Protein AF-A0A960MLE1-F1 (afdb_monomer_lite)

Sequence (54 aa):
PHLAEECWELLGRSEALTFAPYPKADPQLLVEDTVTYVVQVNGKFRGTWEGVAG

Radius of gyration: 2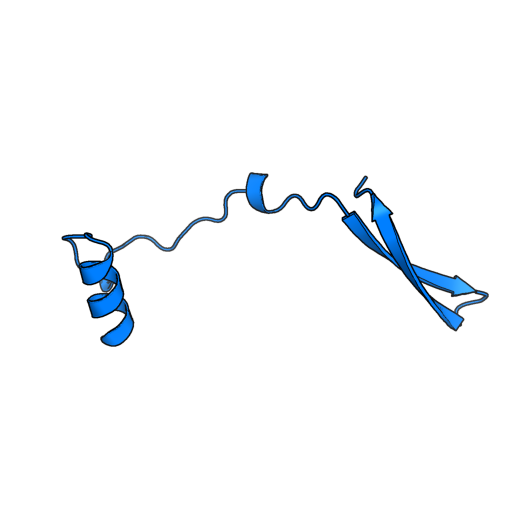0.85 Å; chains: 1; bounding box: 40×18×50 Å

Foldseek 3Di:
DVVVQVVCVVVVDDDGPVPDDDDDDDVVVVDDQWDKDFDDDPNHTDDIDIDGDD

Structure (mmCIF, N/CA/C/O backbone):
data_AF-A0A960MLE1-F1
#
_entry.id   AF-A0A960MLE1-F1
#
loop_
_atom_site.group_PDB
_atom_site.id
_atom_site.type_symbol
_atom_site.label_atom_id
_atom_site.label_alt_id
_atom_site.label_comp_id
_atom_site.label_asym_id
_atom_site.label_entity_id
_atom_site.label_seq_id
_atom_site.pdbx_PDB_ins_code
_atom_site.Cartn_x
_atom_site.Cartn_y
_atom_site.Cartn_z
_atom_site.occupancy
_atom_site.B_iso_or_equiv
_atom_site.auth_seq_id
_atom_site.auth_comp_id
_atom_site.auth_asym_id
_atom_site.auth_atom_id
_atom_site.pdbx_PDB_model_num
ATOM 1 N N . PRO A 1 1 ? 17.395 -3.967 -5.825 1.00 86.75 1 PRO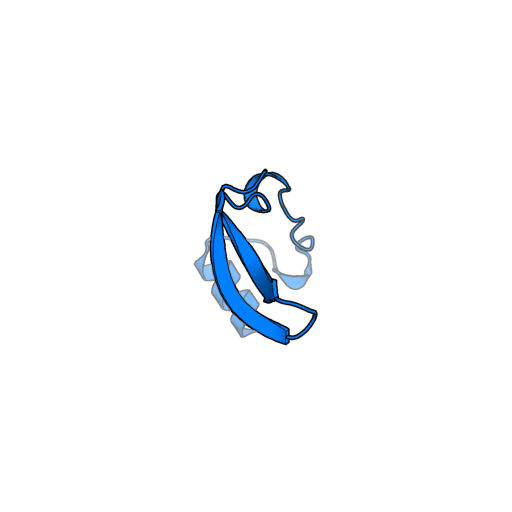 A N 1
ATOM 2 C CA . PRO A 1 1 ? 17.281 -3.541 -7.242 1.00 86.75 1 PRO A CA 1
ATOM 3 C C . PRO A 1 1 ? 17.441 -4.727 -8.199 1.00 86.75 1 PRO A C 1
ATOM 5 O O . PRO A 1 1 ? 16.490 -5.023 -8.899 1.00 86.75 1 PRO A O 1
ATOM 8 N N . HIS A 1 2 ? 18.561 -5.461 -8.148 1.00 95.75 2 HIS A N 1
ATOM 9 C CA . HIS A 1 2 ? 18.841 -6.570 -9.077 1.00 95.75 2 HIS A CA 1
ATOM 10 C C . HIS A 1 2 ? 17.752 -7.653 -9.090 1.00 95.75 2 HIS A C 1
ATOM 12 O O . HIS A 1 2 ? 17.194 -7.925 -10.136 1.00 95.75 2 HIS A O 1
ATOM 18 N N . LEU A 1 3 ? 17.345 -8.181 -7.926 1.00 97.12 3 LEU A N 1
ATOM 19 C CA . LEU A 1 3 ? 16.262 -9.178 -7.866 1.00 97.12 3 LEU A CA 1
ATOM 20 C C . LEU A 1 3 ? 14.949 -8.678 -8.495 1.00 97.12 3 LEU A C 1
ATOM 22 O O . LEU A 1 3 ? 14.232 -9.450 -9.116 1.00 97.12 3 LEU A O 1
ATOM 26 N N . ALA A 1 4 ? 14.631 -7.394 -8.328 1.00 96.38 4 ALA A N 1
ATOM 27 C CA . ALA A 1 4 ? 13.422 -6.825 -8.906 1.00 96.38 4 ALA A CA 1
ATOM 28 C C . ALA A 1 4 ? 13.518 -6.711 -10.439 1.00 96.38 4 ALA A C 1
ATOM 30 O O . ALA A 1 4 ? 12.512 -6.939 -11.096 1.00 96.38 4 ALA A O 1
ATOM 31 N N . GLU A 1 5 ? 14.704 -6.419 -10.991 1.00 97.44 5 GLU A N 1
ATOM 32 C CA . GLU A 1 5 ? 14.974 -6.447 -12.441 1.00 97.44 5 GLU A CA 1
ATOM 33 C C . GLU A 1 5 ? 14.836 -7.874 -12.998 1.00 97.44 5 GLU A C 1
ATOM 35 O O . GLU A 1 5 ? 14.086 -8.087 -13.943 1.00 97.44 5 GLU A O 1
ATOM 40 N N . GLU A 1 6 ? 15.431 -8.881 -12.349 1.00 97.38 6 GLU A N 1
ATOM 41 C CA . GLU A 1 6 ? 15.288 -10.287 -12.771 1.00 97.38 6 GLU A CA 1
ATOM 42 C C . GLU A 1 6 ? 13.814 -10.730 -12.764 1.00 97.38 6 GLU A C 1
ATOM 44 O O . GLU A 1 6 ? 13.310 -11.321 -13.717 1.00 97.38 6 GLU A O 1
ATOM 49 N N . CYS A 1 7 ? 13.071 -10.402 -11.699 1.00 97.44 7 CYS A N 1
ATOM 50 C CA . CYS A 1 7 ? 11.633 -10.666 -11.632 1.00 97.44 7 CYS A CA 1
ATOM 51 C C . CYS A 1 7 ? 10.850 -9.930 -12.728 1.00 97.44 7 CYS A C 1
ATOM 53 O O . CYS A 1 7 ? 9.871 -10.464 -13.243 1.00 97.44 7 CYS A O 1
ATOM 55 N N . TRP A 1 8 ? 11.253 -8.711 -13.074 1.00 96.50 8 TRP A N 1
ATOM 56 C CA . TRP A 1 8 ? 10.619 -7.903 -14.109 1.00 96.50 8 TRP A CA 1
ATOM 57 C C . TRP A 1 8 ? 10.794 -8.506 -15.505 1.00 96.50 8 TRP A C 1
ATOM 59 O O . TRP A 1 8 ? 9.818 -8.602 -16.254 1.00 96.50 8 TRP A O 1
ATOM 69 N N . GLU A 1 9 ? 11.996 -8.995 -15.811 1.00 96.56 9 GLU A N 1
ATOM 70 C CA . GLU A 1 9 ? 12.294 -9.732 -17.041 1.00 96.56 9 GLU A CA 1
ATOM 71 C C . GLU A 1 9 ? 11.529 -11.061 -17.104 1.00 96.56 9 GLU A C 1
ATOM 73 O O . GLU A 1 9 ? 10.916 -11.374 -18.126 1.00 96.56 9 GLU A O 1
ATOM 78 N N . LEU A 1 10 ? 11.467 -11.813 -15.997 1.00 97.44 10 LEU A N 1
ATOM 79 C CA . LEU A 1 10 ? 10.689 -13.059 -15.906 1.00 97.44 10 LEU A CA 1
ATOM 80 C C . LEU A 1 10 ? 9.185 -12.846 -16.136 1.00 97.44 10 LEU A C 1
ATOM 82 O O . LEU A 1 10 ? 8.505 -13.740 -16.637 1.00 97.44 10 LEU A O 1
ATOM 86 N N . LEU A 1 11 ? 8.662 -11.662 -15.807 1.00 96.75 11 LEU A N 1
ATOM 87 C CA . LEU A 1 11 ? 7.286 -11.251 -16.107 1.00 96.75 11 LEU A CA 1
ATOM 88 C C . LEU A 1 11 ? 7.088 -10.817 -17.574 1.00 96.75 11 LEU A C 1
ATOM 90 O O . LEU A 1 11 ? 6.000 -10.364 -17.934 1.00 96.75 11 LEU A O 1
ATOM 94 N N . GLY A 1 12 ? 8.111 -10.958 -18.424 1.00 96.56 12 GLY A N 1
ATOM 95 C CA . GLY A 1 12 ? 8.055 -10.706 -19.864 1.00 96.56 12 GLY A CA 1
ATOM 96 C C . GLY A 1 12 ? 8.215 -9.239 -20.258 1.00 96.56 12 GLY A C 1
ATOM 97 O O . GLY A 1 12 ? 7.845 -8.866 -21.371 1.00 96.56 12 GLY A O 1
ATOM 98 N N . ARG A 1 13 ? 8.722 -8.384 -19.363 1.00 95.75 13 ARG A N 1
ATOM 99 C CA . ARG A 1 13 ? 8.941 -6.962 -19.656 1.00 95.75 13 ARG A CA 1
ATOM 100 C C . ARG A 1 13 ? 10.350 -6.753 -20.206 1.00 95.75 13 ARG A C 1
ATOM 102 O O . ARG A 1 13 ? 11.320 -7.216 -19.626 1.00 95.75 13 ARG A O 1
ATOM 109 N N . SER A 1 14 ? 10.444 -6.063 -21.342 1.00 90.88 14 SER A N 1
ATOM 110 C CA . SER A 1 14 ? 11.685 -5.908 -22.117 1.00 90.88 14 SER A CA 1
ATOM 111 C C . SER A 1 14 ? 12.494 -4.650 -21.790 1.00 90.88 14 SER A C 1
ATOM 113 O O . SER A 1 14 ? 13.621 -4.509 -22.252 1.00 90.88 14 SER A O 1
ATOM 115 N N . GLU A 1 15 ? 11.912 -3.709 -21.050 1.00 94.25 15 GLU A N 1
ATOM 116 C CA . GLU A 1 15 ? 12.568 -2.466 -20.636 1.00 94.25 15 GLU A CA 1
ATOM 117 C C . GLU A 1 15 ? 13.010 -2.562 -19.175 1.00 94.25 15 GLU A C 1
ATOM 119 O O . GLU A 1 15 ? 12.313 -3.175 -18.369 1.00 94.25 15 GLU A O 1
ATOM 124 N N . ALA A 1 16 ? 14.124 -1.915 -18.821 1.00 94.50 16 ALA A N 1
ATOM 125 C CA . ALA A 1 16 ? 14.644 -1.931 -17.453 1.00 94.50 16 ALA A CA 1
ATOM 126 C C . ALA A 1 16 ? 13.647 -1.317 -16.453 1.00 94.50 16 ALA A C 1
ATOM 128 O O . ALA A 1 16 ? 13.153 -0.198 -16.651 1.00 94.50 16 ALA A O 1
ATOM 129 N N . LEU A 1 17 ? 13.405 -2.012 -15.338 1.00 96.06 17 LEU A N 1
ATOM 130 C CA . LEU A 1 17 ? 12.505 -1.582 -14.265 1.00 96.06 17 LEU A CA 1
ATOM 131 C C . LEU A 1 17 ? 12.915 -0.221 -13.695 1.00 96.06 17 LEU A C 1
ATOM 133 O O . LEU A 1 17 ? 12.057 0.567 -13.305 1.00 96.06 17 LEU A O 1
ATOM 137 N N . THR A 1 18 ? 14.211 0.082 -13.680 1.00 95.75 18 THR A N 1
ATOM 138 C CA . THR A 1 18 ? 14.770 1.356 -13.199 1.00 95.75 18 THR A CA 1
ATOM 139 C C . THR A 1 18 ? 14.122 2.600 -13.833 1.00 95.75 18 THR A C 1
ATOM 141 O O . THR A 1 18 ? 14.028 3.633 -13.170 1.00 95.75 18 THR A O 1
ATOM 144 N N . PHE A 1 19 ? 13.651 2.518 -15.084 1.00 94.81 19 PHE A N 1
ATOM 145 C CA . PHE A 1 19 ? 12.993 3.633 -15.785 1.00 94.81 19 PHE A CA 1
ATOM 146 C C . PHE A 1 19 ? 11.467 3.514 -15.834 1.00 94.81 19 PHE A C 1
ATOM 148 O O . PHE A 1 19 ? 10.796 4.418 -16.339 1.00 94.81 19 PHE A O 1
ATOM 155 N N . ALA A 1 20 ? 10.907 2.422 -15.315 1.00 94.12 20 ALA A N 1
ATOM 156 C CA . ALA A 1 20 ? 9.469 2.237 -15.284 1.00 94.12 20 ALA A CA 1
ATOM 157 C C . ALA A 1 20 ? 8.817 3.293 -14.372 1.00 94.12 20 ALA A C 1
ATOM 159 O O . ALA A 1 20 ? 9.349 3.618 -13.304 1.00 94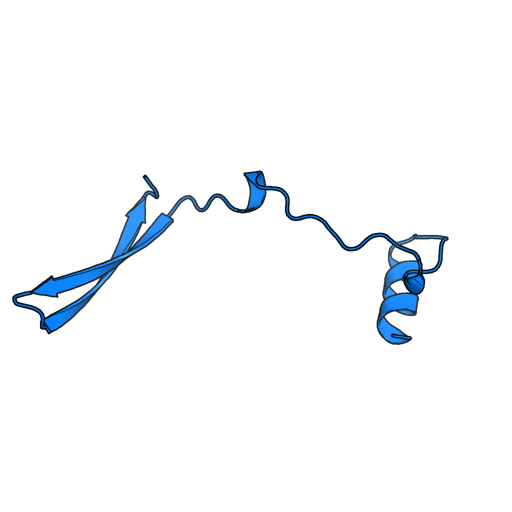.12 20 ALA A O 1
ATOM 160 N N . PRO A 1 21 ? 7.643 3.833 -14.747 1.00 94.44 21 PRO A N 1
ATOM 161 C CA . PRO A 1 21 ? 6.913 4.729 -13.869 1.00 94.44 21 PRO A CA 1
ATOM 162 C C . PRO A 1 21 ? 6.502 3.985 -12.600 1.00 94.44 21 PRO A C 1
ATOM 164 O O . PRO A 1 21 ? 6.113 2.815 -12.638 1.00 94.44 21 PRO A O 1
ATOM 167 N N . TYR A 1 22 ? 6.531 4.691 -11.472 1.00 94.19 22 TYR A N 1
ATOM 168 C CA . TYR A 1 22 ? 6.003 4.142 -10.232 1.00 94.19 22 TYR A CA 1
ATOM 169 C C . TYR A 1 22 ? 4.505 3.817 -10.401 1.00 94.19 22 TYR A C 1
ATOM 171 O O . TYR A 1 22 ? 3.776 4.624 -10.995 1.00 94.19 22 TYR A O 1
ATOM 179 N N . PRO A 1 23 ? 4.024 2.658 -9.913 1.00 94.25 23 PRO A N 1
ATOM 180 C CA . PRO A 1 23 ? 2.628 2.272 -10.065 1.00 94.25 23 PRO A CA 1
ATOM 181 C C . PRO A 1 23 ? 1.702 3.294 -9.399 1.00 94.25 23 PRO A C 1
ATOM 183 O O . PRO A 1 23 ? 1.933 3.734 -8.272 1.00 94.25 23 PRO A O 1
ATOM 186 N N . LYS A 1 24 ? 0.631 3.666 -10.102 1.00 96.50 24 LYS A N 1
ATOM 187 C CA . LYS A 1 24 ? -0.458 4.467 -9.538 1.00 96.50 24 LYS A CA 1
ATOM 188 C C . LYS A 1 24 ? -1.520 3.521 -8.997 1.00 96.50 24 LYS A C 1
ATOM 190 O O . LYS A 1 24 ? -1.894 2.579 -9.688 1.00 96.50 24 LYS A O 1
ATOM 195 N N . ALA A 1 25 ? -1.988 3.780 -7.780 1.00 96.19 25 ALA A N 1
ATOM 196 C CA . ALA A 1 25 ? -3.090 3.021 -7.208 1.00 96.19 25 ALA A CA 1
ATOM 197 C C . ALA A 1 25 ? -4.360 3.237 -8.041 1.00 96.19 25 ALA A C 1
ATOM 199 O O . ALA A 1 25 ? -4.683 4.375 -8.389 1.00 96.19 25 ALA A O 1
ATOM 200 N N . ASP A 1 26 ? -5.061 2.148 -8.347 1.00 96.00 26 ASP A N 1
ATOM 201 C CA . ASP A 1 26 ? -6.395 2.196 -8.936 1.00 96.00 26 ASP A CA 1
ATOM 202 C C . ASP A 1 26 ? -7.419 2.401 -7.808 1.00 96.00 26 ASP A C 1
ATOM 204 O O . ASP A 1 26 ? -7.541 1.520 -6.953 1.00 96.00 26 ASP A O 1
ATOM 208 N N . PRO A 1 27 ? -8.158 3.528 -7.773 1.00 93.69 27 PRO A N 1
ATOM 209 C CA . PRO A 1 27 ? -9.157 3.782 -6.740 1.00 93.69 27 PRO A CA 1
ATOM 210 C C . PRO A 1 27 ? -10.241 2.706 -6.647 1.00 93.69 27 PRO A C 1
ATOM 212 O O . PRO A 1 27 ? -10.816 2.530 -5.578 1.00 93.69 27 PRO A O 1
ATOM 215 N N . GLN A 1 28 ? -10.512 1.974 -7.731 1.00 93.75 28 GLN A N 1
ATOM 216 C CA . GLN A 1 28 ? -11.497 0.892 -7.725 1.00 93.75 28 GLN A CA 1
ATOM 217 C C . GLN A 1 28 ? -11.045 -0.294 -6.869 1.00 93.75 28 GLN A C 1
ATOM 219 O O . GLN A 1 28 ? -11.876 -0.954 -6.258 1.00 93.75 28 GLN A O 1
ATOM 224 N N . LEU A 1 29 ? -9.733 -0.534 -6.780 1.00 93.00 29 LEU A N 1
ATOM 225 C CA . LEU A 1 29 ? -9.149 -1.593 -5.951 1.00 93.00 29 LEU A CA 1
ATOM 226 C C . LEU A 1 29 ? -8.959 -1.169 -4.487 1.00 93.00 29 LEU A C 1
ATOM 228 O O . LEU A 1 29 ? -8.512 -1.975 -3.677 1.00 93.00 29 LEU A O 1
ATOM 232 N N . LEU A 1 30 ? -9.261 0.089 -4.150 1.00 91.94 30 LEU A N 1
ATOM 233 C CA .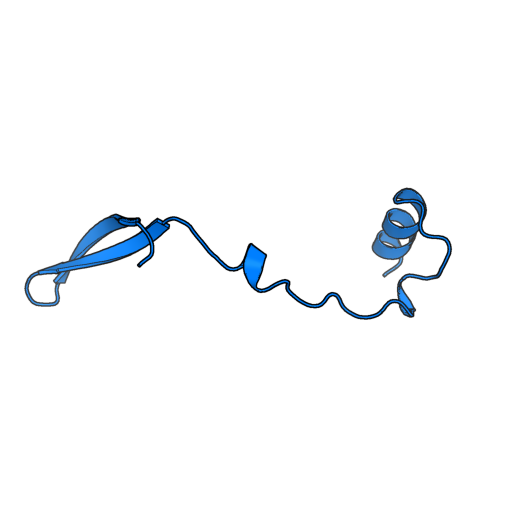 LEU A 1 30 ? -9.233 0.600 -2.775 1.00 91.94 30 LEU A CA 1
ATOM 234 C C . LEU A 1 30 ? -10.587 0.459 -2.067 1.00 91.94 30 LEU A C 1
ATOM 236 O O . LEU A 1 30 ? -10.700 0.828 -0.900 1.00 91.94 30 LEU A O 1
ATOM 240 N N . VAL A 1 31 ? -11.617 -0.014 -2.773 1.00 92.38 31 VAL A N 1
ATOM 241 C CA . VAL A 1 31 ? -12.947 -0.245 -2.209 1.00 92.38 31 VAL A CA 1
ATOM 242 C C . VAL A 1 31 ? -12.951 -1.604 -1.515 1.00 92.38 31 VAL A C 1
ATOM 244 O O . VAL A 1 31 ? -12.680 -2.625 -2.143 1.00 92.38 31 VAL A O 1
ATOM 247 N N . GLU A 1 32 ? -13.267 -1.608 -0.225 1.00 92.25 32 GLU A N 1
ATOM 248 C CA . GLU A 1 32 ? -13.510 -2.824 0.552 1.00 92.25 32 GLU A CA 1
ATOM 249 C C . GLU A 1 32 ? -15.021 -3.014 0.725 1.00 92.25 32 GLU A C 1
ATOM 251 O O . GLU A 1 32 ? -15.743 -2.042 0.935 1.00 92.25 32 GLU A O 1
ATOM 256 N N . ASP A 1 33 ? -15.506 -4.256 0.648 1.00 91.94 33 ASP A N 1
ATOM 257 C CA . ASP A 1 33 ? -16.929 -4.574 0.853 1.00 91.94 33 ASP A CA 1
ATOM 258 C C . 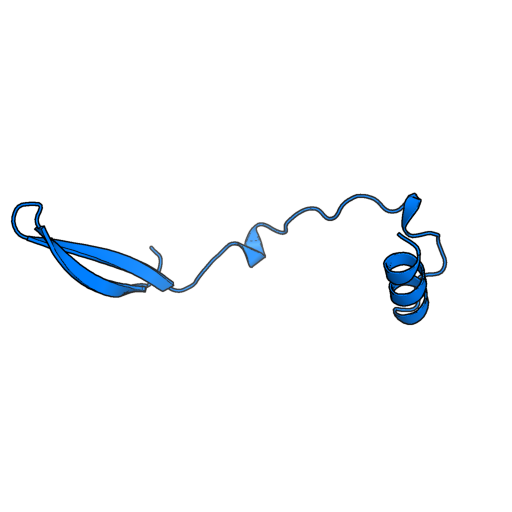ASP A 1 33 ? -17.326 -4.544 2.336 1.00 91.94 33 ASP A C 1
ATOM 260 O O . ASP A 1 33 ? -18.503 -4.394 2.680 1.00 91.94 33 ASP A O 1
ATOM 264 N N . THR A 1 34 ? -16.349 -4.714 3.227 1.00 95.31 34 THR A N 1
ATOM 265 C CA . THR A 1 34 ? -16.539 -4.751 4.675 1.00 95.31 34 THR A CA 1
ATOM 266 C C . THR A 1 34 ? -15.582 -3.801 5.376 1.00 95.31 34 THR A C 1
ATOM 268 O O . THR A 1 34 ? -14.483 -3.530 4.907 1.00 95.31 34 THR A O 1
ATOM 271 N N . VAL A 1 35 ? -16.000 -3.285 6.530 1.00 95.06 35 VAL A N 1
ATOM 272 C CA . VAL A 1 35 ? -15.144 -2.518 7.433 1.00 95.06 35 VAL A CA 1
ATOM 273 C C . VAL A 1 35 ? -15.240 -3.069 8.849 1.00 95.06 35 VAL A C 1
ATOM 275 O O . VAL A 1 35 ? -16.278 -3.566 9.299 1.00 95.06 35 VAL A O 1
ATOM 278 N N . THR A 1 36 ? -14.134 -2.961 9.583 1.00 95.88 36 THR A N 1
ATOM 279 C CA . THR A 1 36 ? -14.084 -3.343 10.996 1.00 95.88 36 THR A CA 1
ATOM 280 C C . THR A 1 36 ? -14.518 -2.174 11.875 1.00 95.88 36 THR A C 1
ATOM 282 O O . THR A 1 36 ? -13.814 -1.174 12.013 1.00 95.88 36 THR A O 1
ATOM 285 N N . TYR A 1 37 ? -15.660 -2.323 12.535 1.00 95.50 37 TYR A N 1
ATOM 286 C CA . TYR A 1 37 ? -16.174 -1.387 13.524 1.00 95.50 37 TYR A CA 1
ATOM 287 C C . TYR A 1 37 ? -15.651 -1.718 14.919 1.00 95.50 37 TYR A C 1
ATOM 289 O O . TYR A 1 37 ? -15.694 -2.862 15.377 1.00 95.50 37 TYR A O 1
ATOM 297 N N . VAL A 1 38 ? -15.216 -0.688 15.642 1.00 96.81 38 VAL A N 1
ATOM 298 C CA . VAL A 1 38 ? -14.832 -0.802 17.052 1.00 96.81 38 VAL A CA 1
ATOM 299 C C . VAL A 1 38 ? -16.055 -0.550 17.932 1.00 96.81 38 VAL A C 1
ATOM 301 O O . VAL A 1 38 ? -16.650 0.525 17.889 1.00 96.81 38 VAL A O 1
ATOM 304 N N . VAL A 1 39 ? -16.407 -1.520 18.778 1.00 96.62 39 VAL A N 1
ATOM 305 C CA . VAL A 1 39 ? -17.534 -1.409 19.711 1.00 96.62 39 VAL A CA 1
ATOM 306 C C . VAL A 1 39 ? -17.029 -0.946 21.073 1.00 96.62 39 VAL A C 1
ATOM 308 O O . VAL A 1 39 ? -16.223 -1.615 21.730 1.00 96.62 39 VAL A O 1
ATOM 311 N N . GLN A 1 40 ? -17.537 0.197 21.530 1.00 97.94 40 GLN A N 1
ATOM 312 C CA . GLN A 1 40 ? -17.264 0.742 22.859 1.00 97.94 40 GLN A CA 1
ATOM 313 C C . GLN A 1 40 ? -18.564 0.971 23.630 1.00 97.94 40 GLN A C 1
ATOM 315 O O . GLN A 1 40 ? -19.565 1.408 23.072 1.00 97.94 40 GLN A O 1
ATOM 320 N N . VAL A 1 41 ? -18.532 0.720 24.941 1.00 97.12 41 VAL A N 1
ATOM 321 C CA . VAL A 1 41 ? -19.632 1.029 25.865 1.00 97.12 41 VAL A CA 1
ATOM 322 C C . VAL A 1 41 ? -19.088 1.908 26.979 1.00 97.12 41 VAL A C 1
ATOM 324 O O . VAL A 1 41 ? -18.178 1.500 27.707 1.00 97.12 41 VAL A O 1
ATOM 327 N N . ASN A 1 42 ? -19.636 3.120 27.104 1.00 96.56 42 ASN A N 1
ATOM 328 C CA . ASN A 1 42 ? -19.171 4.153 28.038 1.00 96.56 42 ASN A CA 1
ATOM 329 C C . ASN A 1 42 ? -17.652 4.389 27.937 1.00 96.56 42 ASN A C 1
ATOM 331 O O . ASN A 1 42 ? -16.940 4.374 28.941 1.00 96.56 42 ASN A O 1
ATOM 335 N N . GLY A 1 43 ? -17.146 4.508 26.705 1.00 95.50 43 GLY A N 1
ATOM 336 C CA . GLY A 1 43 ? -15.726 4.739 26.417 1.00 95.50 43 GLY A CA 1
ATOM 337 C C . GLY A 1 43 ? -14.803 3.542 26.667 1.00 95.50 43 GLY A C 1
ATOM 338 O O . GLY A 1 43 ? -13.598 3.648 26.459 1.00 95.50 43 GLY A O 1
ATOM 339 N N . LYS A 1 44 ? -15.330 2.388 27.096 1.00 97.00 44 LYS A N 1
ATOM 340 C CA . LYS A 1 44 ? -14.542 1.166 27.293 1.00 97.00 44 LYS A CA 1
ATOM 341 C C . LYS A 1 44 ? -14.739 0.211 26.119 1.00 97.00 44 LYS A C 1
ATOM 343 O O . LYS A 1 44 ? -15.874 -0.091 25.756 1.00 97.00 44 LYS A O 1
ATOM 348 N N . PHE A 1 45 ? -13.637 -0.302 25.576 1.00 97.62 45 PHE A N 1
ATOM 349 C CA . PHE A 1 45 ? -13.637 -1.295 24.500 1.00 97.62 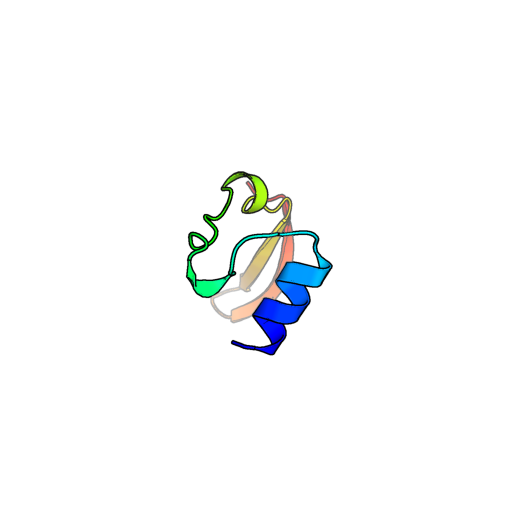45 PHE A CA 1
ATOM 350 C C . PHE A 1 45 ? -14.417 -2.560 24.885 1.00 97.62 45 PHE A C 1
ATOM 352 O O . PHE A 1 45 ? -14.346 -3.028 26.028 1.00 97.62 45 PHE A O 1
ATOM 359 N N . ARG A 1 46 ? -15.190 -3.091 23.938 1.00 97.44 46 ARG A N 1
ATOM 360 C CA . ARG A 1 46 ? -15.979 -4.321 24.095 1.00 97.44 46 ARG A CA 1
ATOM 361 C C . ARG A 1 46 ? -15.705 -5.360 23.019 1.00 97.44 46 ARG A C 1
ATOM 363 O O . ARG A 1 46 ? -15.984 -6.526 23.259 1.00 97.44 46 ARG A O 1
ATOM 370 N N . GLY A 1 47 ? -15.140 -4.958 21.888 1.00 97.88 47 GLY A N 1
ATOM 371 C CA . GLY A 1 47 ? -14.804 -5.864 20.802 1.00 97.88 47 GLY A CA 1
ATOM 372 C C . GLY A 1 47 ? -14.794 -5.149 19.463 1.00 97.88 47 GLY A C 1
ATOM 373 O O . GLY A 1 47 ? -14.970 -3.930 19.383 1.00 97.88 47 GLY A O 1
ATOM 374 N N . THR A 1 48 ? -14.606 -5.936 18.417 1.00 97.62 48 THR A N 1
ATOM 375 C CA . THR A 1 48 ? -14.745 -5.512 17.029 1.00 97.62 48 THR A CA 1
ATOM 376 C C . THR A 1 48 ? -15.896 -6.264 16.377 1.00 97.62 48 THR A C 1
ATOM 378 O O . THR A 1 48 ? -16.252 -7.368 16.794 1.00 97.62 48 THR A O 1
ATOM 381 N N . TRP A 1 49 ? -16.489 -5.652 15.362 1.00 96.38 49 TRP A N 1
ATOM 382 C CA . TRP A 1 49 ? -17.501 -6.264 14.514 1.00 96.38 49 TRP A CA 1
ATOM 383 C C . TRP A 1 49 ? -17.190 -5.937 13.057 1.00 96.38 49 TRP A C 1
ATOM 385 O O . TRP A 1 49 ? -16.820 -4.807 12.752 1.00 96.38 49 TRP A O 1
ATOM 395 N N . GLU A 1 50 ? -17.328 -6.917 12.172 1.00 96.81 50 GLU A N 1
ATOM 396 C CA . GLU A 1 50 ? -17.184 -6.719 10.733 1.00 96.81 50 GLU A CA 1
ATOM 397 C C . GLU A 1 50 ? -18.563 -6.485 10.113 1.00 96.81 50 GLU A C 1
ATOM 399 O O . GLU A 1 50 ? -19.477 -7.292 10.294 1.00 96.81 50 GLU A O 1
ATOM 404 N N . GLY A 1 51 ? -18.715 -5.363 9.416 1.00 93.94 51 GLY A N 1
ATOM 405 C CA . GLY A 1 51 ? -19.964 -4.955 8.782 1.00 93.94 51 GLY A CA 1
ATOM 406 C C . GLY A 1 51 ? -19.744 -4.463 7.362 1.00 93.94 51 GLY A C 1
ATOM 407 O O . GLY A 1 51 ? -18.612 -4.213 6.971 1.00 93.94 51 GLY A O 1
ATOM 408 N N . VAL A 1 52 ? -20.826 -4.316 6.598 1.00 93.06 52 VAL A N 1
ATOM 409 C CA . VAL A 1 52 ? -20.777 -3.821 5.213 1.00 93.06 52 VAL A CA 1
ATOM 410 C C . VAL A 1 52 ? -20.212 -2.399 5.183 1.00 93.06 52 VAL A C 1
ATOM 412 O O . VAL A 1 52 ? -20.651 -1.550 5.964 1.00 93.06 52 VAL A O 1
ATOM 415 N N . ALA A 1 53 ? -19.248 -2.153 4.295 1.00 86.06 53 ALA A N 1
ATOM 416 C CA . ALA A 1 53 ? -18.742 -0.818 4.010 1.00 86.06 53 ALA A CA 1
ATOM 417 C C . ALA A 1 53 ? -19.880 0.047 3.443 1.00 86.06 53 ALA A C 1
ATOM 419 O O . ALA A 1 53 ? -20.598 -0.378 2.537 1.00 86.06 53 ALA A O 1
ATOM 420 N N . GLY A 1 54 ? -20.096 1.219 4.044 1.00 75.50 54 GLY A N 1
ATOM 421 C CA . GLY A 1 54 ? -21.161 2.152 3.653 1.00 75.50 54 GLY A CA 1
ATOM 422 C C . GLY A 1 54 ? -20.843 2.971 2.411 1.00 75.50 54 GLY A C 1
ATOM 423 O O . GLY A 1 54 ? -19.648 3.095 2.069 1.00 75.50 54 GLY A O 1
#

Secondary structure (DSSP, 8-state):
-HHHHHHHHHTT--S-GGGSPPPPP-GGGG--SEEEEEEEETTEEEEEEEEE--

pLDDT: mean 94.82, std 3.6, range [75.5, 97.94]